Protein AF-A0A7V5BFH8-F1 (afdb_monomer_lite)

Sequence (131 aa):
MAHLSYEESKKVVFKGLIFLGVITIVEVAIALLAKGQIIEGFHLNKTFYSILMAVFSLIKALYILGEFMHLKYESKALRVGMAIPLILLVWAAIAFSQDGYTFEQRRERSGDEHFPEKPPVAEHSLHDVAH

Secondary structure (DSSP, 8-state):
-----HHHHHHHHHHHHHHHHHHHHHHHHHHHHHTTSSSTT----HHHHHHHHHHHHHHHHHHHHHHTS-TTTS-HHHHHHHHHHHHHHHHHHHHHHHHHHHHHHHHHHHHS---PPPPPP-----STT--

Radius of gyration: 29.83 Å; chains: 1; bounding box: 102×39×58 Å

Foldseek 3Di:
DDPPPPVNLVVQLVVLVVVLVVLVVVLVVVVCVQVCVPPPPNPDPPVVNVVVSVVSVVVSVVSCLPRNPPPVPDDPVVSVVVVVVVVVVVVVVVVVVVVVVVVVVVVVVVVPCPPPDDPPDPPPDPDPPDD

pLDDT: mean 73.33, std 12.57, range [42.44, 93.0]

Structure (mmCIF, N/CA/C/O backbone):
data_AF-A0A7V5BFH8-F1
#
_entry.id   AF-A0A7V5BFH8-F1
#
loop_
_atom_site.group_PDB
_atom_site.id
_atom_site.type_symbol
_atom_site.label_atom_id
_atom_site.label_alt_id
_atom_site.label_comp_id
_atom_site.label_asym_id
_atom_site.label_entity_id
_atom_site.label_seq_id
_atom_site.pdbx_PDB_ins_code
_atom_site.Cartn_x
_atom_site.Cartn_y
_atom_site.Cartn_z
_atom_site.occupancy
_atom_site.B_iso_or_equiv
_atom_site.auth_seq_id
_atom_site.auth_comp_id
_atom_site.auth_asym_id
_atom_site.auth_atom_id
_atom_site.pdbx_PDB_model_num
ATOM 1 N N . MET A 1 1 ? -25.841 0.255 24.744 1.00 42.44 1 MET A N 1
ATOM 2 C CA . MET A 1 1 ? -24.687 0.207 23.823 1.00 42.44 1 MET A CA 1
ATOM 3 C C . MET A 1 1 ? -24.424 -1.262 23.558 1.00 42.44 1 MET A C 1
ATOM 5 O O . MET A 1 1 ? -24.157 -1.982 24.511 1.00 42.44 1 MET A O 1
ATOM 9 N N . ALA A 1 2 ? -24.684 -1.735 22.338 1.00 47.19 2 ALA A N 1
ATOM 10 C CA . ALA A 1 2 ? -24.537 -3.148 22.002 1.00 47.19 2 ALA A CA 1
ATOM 11 C C . ALA A 1 2 ? -23.055 -3.521 22.113 1.00 47.19 2 ALA A C 1
ATOM 13 O O . ALA A 1 2 ? -22.231 -2.978 21.383 1.00 47.19 2 ALA A O 1
ATOM 14 N N . HIS A 1 3 ? -22.715 -4.383 23.072 1.00 50.12 3 HIS A N 1
ATOM 15 C CA . HIS A 1 3 ? -21.391 -4.984 23.116 1.00 50.12 3 HIS A CA 1
ATOM 16 C C . HIS A 1 3 ? -21.261 -5.850 21.855 1.00 50.12 3 HIS A C 1
ATOM 18 O O . HIS A 1 3 ? -22.019 -6.802 21.681 1.00 50.12 3 HIS A O 1
ATOM 24 N N . LEU A 1 4 ? -20.380 -5.486 20.927 1.00 59.88 4 LEU A N 1
ATOM 25 C CA . LEU A 1 4 ? -19.928 -6.456 19.938 1.00 59.88 4 LEU A CA 1
ATOM 26 C C . LEU A 1 4 ? -19.163 -7.503 20.735 1.00 59.88 4 LEU A C 1
ATOM 28 O O . LEU A 1 4 ? -18.196 -7.181 21.433 1.00 59.88 4 LEU A O 1
ATOM 32 N N . SER A 1 5 ? -19.667 -8.732 20.725 1.00 69.69 5 SER A N 1
ATOM 33 C CA . SER A 1 5 ? -19.032 -9.813 21.463 1.00 69.69 5 SER A CA 1
ATOM 34 C C . SER A 1 5 ? -17.630 -10.009 20.889 1.00 69.69 5 SER A C 1
ATOM 36 O O . SER A 1 5 ? -17.437 -9.960 19.674 1.00 69.69 5 SER A O 1
ATOM 38 N N . TYR A 1 6 ? -16.631 -10.222 21.747 1.00 71.12 6 TYR A N 1
ATOM 39 C CA . TYR A 1 6 ? -15.230 -10.447 21.355 1.00 71.12 6 TYR A CA 1
ATOM 40 C C . TYR A 1 6 ? -15.084 -11.479 20.216 1.00 71.12 6 TYR A C 1
ATOM 42 O O . TYR A 1 6 ? -14.221 -11.363 19.343 1.00 71.12 6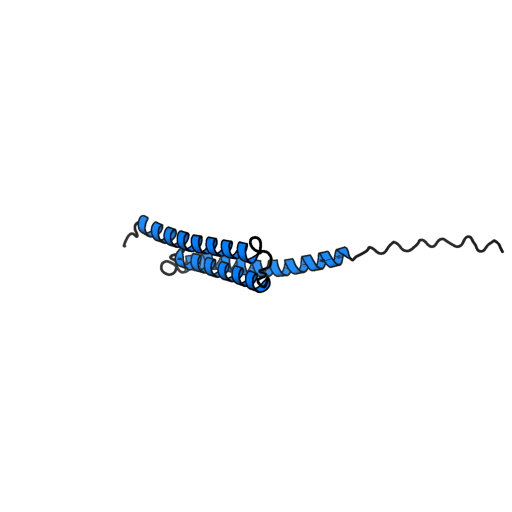 TYR A O 1
ATOM 50 N N . GLU A 1 7 ? -15.991 -12.453 20.185 1.00 74.69 7 GLU A N 1
ATOM 51 C CA . GLU A 1 7 ? -16.077 -13.497 19.169 1.00 74.69 7 GLU A CA 1
ATOM 52 C C . GLU A 1 7 ? -16.500 -12.988 17.778 1.00 74.69 7 GLU A C 1
ATOM 54 O O . GLU A 1 7 ? -16.069 -13.540 16.765 1.00 74.69 7 GLU A O 1
ATOM 59 N N . GLU A 1 8 ? -17.297 -11.924 17.690 1.00 76.19 8 GLU A N 1
ATOM 60 C CA . GLU A 1 8 ? -17.724 -11.318 16.423 1.00 76.19 8 GLU A CA 1
ATOM 61 C C . GLU A 1 8 ? -16.581 -10.527 15.781 1.00 76.19 8 GLU A C 1
ATOM 63 O O . GLU A 1 8 ? -16.269 -10.733 14.605 1.00 76.19 8 GLU A O 1
ATOM 68 N N . SER A 1 9 ? -15.877 -9.712 16.571 1.00 73.19 9 SER A N 1
ATOM 69 C CA . SER A 1 9 ? -14.699 -8.959 16.118 1.00 73.19 9 SER A CA 1
ATOM 70 C C . SER A 1 9 ? -13.588 -9.889 15.628 1.00 73.19 9 SER A C 1
ATOM 72 O O . SER A 1 9 ? -12.980 -9.650 14.583 1.00 73.19 9 SER A O 1
ATOM 74 N N . LYS A 1 10 ? -13.364 -11.008 16.330 1.00 79.44 10 LYS A N 1
ATOM 75 C CA . LYS A 1 10 ? -12.402 -12.034 15.904 1.00 79.44 10 LYS A CA 1
ATOM 76 C C . LYS A 1 10 ? -12.766 -12.657 14.564 1.00 79.44 10 LYS A C 1
ATOM 78 O O . LYS A 1 10 ? -11.887 -12.815 13.722 1.00 79.44 10 LYS A O 1
ATOM 83 N N . LYS A 1 11 ? -14.038 -12.995 14.337 1.00 81.75 11 LYS A N 1
ATOM 84 C CA . LYS A 1 11 ? -14.485 -13.631 13.086 1.00 81.75 11 LYS A CA 1
ATOM 85 C C . LYS A 1 11 ? -14.295 -12.732 11.868 1.00 81.75 11 LYS A C 1
ATOM 87 O O . LYS A 1 11 ? -13.905 -13.233 10.816 1.00 81.75 11 LYS A O 1
ATOM 92 N N . VAL A 1 12 ? -14.525 -11.426 12.007 1.00 79.56 12 VAL A N 1
ATOM 93 C CA . VAL A 1 12 ? -14.313 -10.456 10.918 1.00 79.56 12 VAL A CA 1
ATOM 94 C C . VAL A 1 12 ? -12.837 -10.400 10.526 1.00 79.56 12 VAL A C 1
ATOM 96 O O . VAL A 1 12 ? -12.506 -10.578 9.354 1.00 79.56 12 VAL A O 1
ATOM 99 N N . VAL A 1 13 ? -11.946 -10.266 11.513 1.00 81.88 13 VAL A N 1
ATOM 100 C CA . VAL A 1 13 ? -10.492 -10.263 11.291 1.00 81.88 13 VAL A CA 1
ATOM 101 C C . VAL A 1 13 ? -10.035 -11.573 10.651 1.00 81.88 13 VAL A C 1
ATOM 103 O O . VAL A 1 13 ? -9.305 -11.559 9.664 1.00 81.88 13 VAL A O 1
ATOM 106 N N . PHE A 1 14 ? -10.494 -12.716 11.161 1.00 84.56 14 PHE A N 1
ATOM 107 C CA . PHE A 1 14 ? -10.085 -14.022 10.644 1.00 84.56 14 PHE A CA 1
ATOM 108 C C . PHE A 1 14 ? -10.565 -14.262 9.208 1.00 84.56 14 PHE A C 1
ATOM 110 O O . PHE A 1 14 ? -9.830 -14.811 8.390 1.00 84.56 14 PHE A O 1
ATOM 117 N N . LYS A 1 15 ? -11.777 -13.808 8.873 1.00 84.75 15 LYS A N 1
ATOM 118 C CA . LYS A 1 15 ? -12.316 -13.870 7.512 1.00 84.75 15 LYS A CA 1
ATOM 119 C C . LYS A 1 15 ? -11.501 -13.001 6.549 1.00 84.75 15 LYS A C 1
ATOM 121 O O . LYS A 1 15 ? -11.160 -13.475 5.467 1.00 84.75 15 LYS A O 1
ATOM 126 N N . GLY A 1 16 ? -11.152 -11.777 6.952 1.00 85.56 16 GLY A N 1
ATOM 127 C CA . GLY A 1 16 ? -10.276 -10.896 6.174 1.00 85.56 16 GLY A CA 1
ATOM 128 C C . GLY A 1 16 ? -8.881 -11.493 5.979 1.00 85.56 16 GLY A C 1
ATOM 129 O O . GLY A 1 16 ? -8.345 -11.460 4.875 1.00 85.56 16 GLY A O 1
ATOM 130 N N . LEU A 1 17 ? -8.321 -12.111 7.025 1.00 87.12 17 LEU A N 1
ATOM 131 C CA . LEU A 1 17 ? -7.006 -12.760 6.993 1.00 87.12 17 LEU A CA 1
ATOM 132 C C . LEU A 1 17 ? -6.983 -13.943 6.033 1.00 87.12 17 LEU A C 1
ATOM 134 O O . LEU A 1 17 ? -6.071 -14.045 5.220 1.00 87.12 17 LEU A O 1
ATOM 138 N N . ILE A 1 18 ? -7.991 -14.813 6.098 1.00 89.88 18 ILE A N 1
ATOM 139 C CA . ILE A 1 18 ? -8.100 -15.960 5.195 1.00 89.88 18 ILE A CA 1
ATOM 140 C C . ILE A 1 18 ? -8.266 -15.481 3.751 1.00 89.88 18 ILE A C 1
ATOM 142 O O . ILE A 1 18 ? -7.551 -15.955 2.874 1.00 89.88 18 ILE A O 1
ATOM 146 N N . PHE A 1 19 ? -9.161 -14.521 3.497 1.00 88.00 19 PHE A N 1
ATOM 147 C CA . PHE A 1 19 ? -9.381 -13.986 2.152 1.00 88.00 19 PHE A CA 1
ATOM 148 C C . PHE A 1 19 ? -8.099 -13.388 1.562 1.00 88.00 19 PHE A C 1
ATOM 150 O O . PHE A 1 19 ? -7.702 -13.716 0.442 1.00 88.00 19 PHE A O 1
ATOM 157 N N . LEU A 1 20 ? -7.418 -12.557 2.348 1.00 88.31 20 LEU A N 1
ATOM 158 C CA . LEU A 1 20 ? -6.168 -11.936 1.947 1.00 88.31 20 LEU A CA 1
ATOM 159 C C . LEU A 1 20 ? -5.052 -12.971 1.758 1.00 88.31 20 LEU A C 1
ATOM 161 O O . LEU A 1 20 ? -4.313 -12.886 0.786 1.00 88.31 20 LEU A O 1
ATOM 165 N N . GLY A 1 21 ? -4.957 -13.963 2.646 1.00 89.56 21 GLY A N 1
ATOM 166 C CA . GLY A 1 21 ? -3.988 -15.054 2.565 1.00 89.56 21 GLY A CA 1
ATOM 167 C C . GLY A 1 21 ? -4.153 -15.903 1.303 1.00 89.56 21 GLY A C 1
ATOM 168 O O . GLY A 1 21 ? -3.172 -16.261 0.655 1.00 89.56 21 GLY A O 1
ATOM 169 N N . VAL A 1 22 ? -5.395 -16.186 0.908 1.00 92.06 22 VAL A N 1
ATOM 170 C CA . VAL A 1 22 ? -5.685 -16.900 -0.342 1.00 92.06 22 VAL A CA 1
ATOM 171 C C . VAL A 1 22 ? -5.241 -16.072 -1.548 1.00 92.06 22 VAL A C 1
ATOM 173 O O . VAL A 1 22 ? -4.579 -16.606 -2.437 1.00 92.06 22 VAL A O 1
ATOM 176 N N . ILE A 1 23 ? -5.539 -14.767 -1.567 1.00 89.31 23 ILE A N 1
ATOM 177 C CA . ILE A 1 23 ? -5.149 -13.894 -2.681 1.00 89.31 23 ILE A CA 1
ATOM 178 C C . ILE A 1 23 ? -3.620 -13.807 -2.821 1.00 89.31 23 ILE A C 1
ATOM 180 O O . ILE A 1 23 ? -3.108 -13.874 -3.936 1.00 89.31 23 ILE A O 1
ATOM 184 N N . THR A 1 24 ? -2.871 -13.740 -1.712 1.00 91.19 24 THR A N 1
ATOM 185 C CA . THR A 1 24 ? -1.399 -13.748 -1.741 1.00 91.19 24 THR A CA 1
ATOM 186 C C . THR A 1 24 ? -0.830 -15.078 -2.214 1.00 91.19 24 THR A C 1
ATOM 188 O O . THR A 1 24 ? 0.129 -15.063 -2.979 1.00 91.19 24 THR A O 1
ATOM 191 N N . ILE A 1 25 ? -1.396 -16.216 -1.799 1.00 93.00 25 ILE A N 1
ATOM 192 C CA . ILE A 1 25 ? -0.940 -17.536 -2.266 1.00 93.00 25 ILE A CA 1
ATOM 193 C C . ILE A 1 25 ? -1.128 -17.663 -3.780 1.00 93.00 25 ILE A C 1
ATOM 195 O O . ILE A 1 25 ? -0.198 -18.064 -4.480 1.00 93.00 25 ILE A O 1
ATOM 199 N N . VAL A 1 26 ? -2.303 -17.288 -4.292 1.00 90.38 26 VAL A N 1
ATOM 200 C CA . VAL A 1 26 ? -2.603 -17.326 -5.733 1.00 90.38 26 VAL A CA 1
ATOM 201 C C . VAL A 1 26 ? -1.633 -16.445 -6.515 1.00 90.38 26 VAL A C 1
ATOM 203 O O . VAL A 1 26 ? -1.105 -16.852 -7.544 1.00 90.38 26 VAL A O 1
ATOM 206 N N . GLU A 1 27 ? -1.349 -15.253 -6.014 1.00 88.06 27 GLU A N 1
ATOM 207 C CA . GLU A 1 27 ? -0.444 -14.323 -6.676 1.00 88.06 27 GLU A CA 1
ATOM 208 C C . GLU A 1 27 ? 1.009 -14.798 -6.682 1.00 88.06 27 GLU A C 1
ATOM 210 O O . GLU A 1 27 ? 1.678 -14.691 -7.706 1.00 88.06 27 GLU A O 1
ATOM 215 N N . VAL A 1 28 ? 1.494 -15.3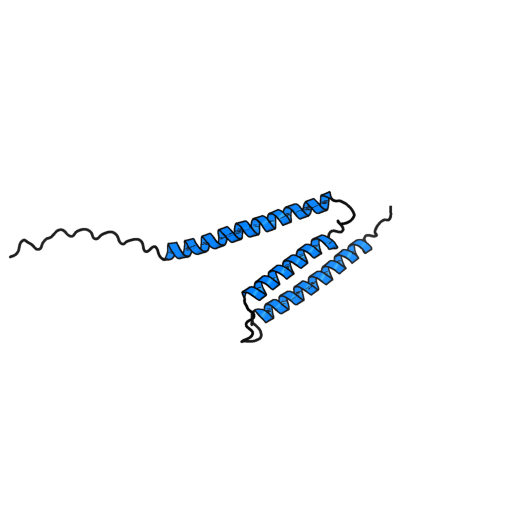84 -5.583 1.00 88.19 28 VAL A N 1
ATOM 216 C CA . VAL A 1 28 ? 2.826 -16.006 -5.546 1.00 88.19 28 VAL A CA 1
ATOM 217 C C . VAL A 1 28 ? 2.888 -17.210 -6.488 1.00 88.19 28 VAL A C 1
ATOM 219 O O . VAL A 1 28 ? 3.893 -17.404 -7.166 1.00 88.19 28 VAL A O 1
ATOM 222 N N . ALA A 1 29 ? 1.817 -17.996 -6.603 1.00 87.69 29 ALA A N 1
ATOM 223 C CA . ALA A 1 29 ? 1.761 -19.077 -7.582 1.00 87.69 29 ALA A CA 1
ATOM 224 C C . ALA A 1 29 ? 1.872 -18.538 -9.021 1.00 87.69 29 ALA A C 1
ATOM 226 O O . ALA A 1 29 ? 2.686 -19.034 -9.801 1.00 87.69 29 ALA A O 1
ATOM 227 N N . ILE A 1 30 ? 1.137 -17.470 -9.357 1.00 84.00 30 ILE A N 1
ATOM 228 C CA . ILE A 1 30 ? 1.245 -16.784 -10.656 1.00 84.00 30 ILE A CA 1
ATOM 229 C C . ILE A 1 30 ? 2.658 -16.223 -10.859 1.00 84.00 30 ILE A C 1
ATOM 231 O O . ILE A 1 30 ? 3.206 -16.343 -11.951 1.00 84.00 30 ILE A O 1
ATOM 235 N N . ALA A 1 31 ? 3.274 -15.664 -9.818 1.00 83.06 31 ALA A N 1
ATOM 236 C CA . ALA A 1 31 ? 4.635 -15.143 -9.851 1.00 83.06 31 ALA A CA 1
ATOM 237 C C . ALA A 1 31 ? 5.678 -16.200 -10.218 1.00 83.06 31 ALA A C 1
ATOM 239 O O . ALA A 1 31 ? 6.551 -15.962 -11.055 1.00 83.06 31 ALA A O 1
ATOM 240 N N . LEU A 1 32 ? 5.574 -17.378 -9.606 1.00 82.44 32 LEU A N 1
ATOM 241 C CA . LEU A 1 32 ? 6.470 -18.502 -9.863 1.00 82.44 32 LEU A CA 1
ATOM 242 C C . LEU A 1 32 ? 6.288 -19.056 -11.282 1.00 82.44 32 LEU A C 1
ATOM 244 O O . LEU A 1 32 ? 7.276 -19.369 -11.949 1.00 82.44 32 LEU A O 1
ATOM 248 N N . LEU A 1 33 ? 5.044 -19.112 -11.768 1.00 80.25 33 LEU A N 1
ATOM 249 C CA . LEU A 1 33 ? 4.732 -19.522 -13.139 1.00 80.25 33 LEU A CA 1
ATOM 250 C C . LEU A 1 33 ? 5.234 -18.498 -14.171 1.00 80.25 33 LEU A C 1
ATOM 252 O O . LEU A 1 33 ? 5.889 -18.873 -15.139 1.00 80.25 33 LEU A O 1
ATOM 256 N N . ALA A 1 34 ? 4.991 -17.204 -13.944 1.00 70.81 34 ALA A N 1
ATOM 257 C CA . ALA A 1 34 ? 5.372 -16.114 -14.846 1.00 70.81 34 ALA A CA 1
ATOM 258 C C . ALA A 1 34 ? 6.891 -15.914 -14.954 1.00 70.81 34 ALA A C 1
ATOM 260 O O . ALA A 1 34 ? 7.384 -15.472 -15.990 1.00 70.81 34 ALA A O 1
ATOM 261 N N . LYS A 1 35 ? 7.646 -16.249 -13.900 1.00 66.69 35 LYS A N 1
ATOM 262 C CA . LYS A 1 35 ? 9.116 -16.218 -13.915 1.00 66.69 35 LYS A CA 1
ATOM 263 C C . LYS A 1 35 ? 9.725 -17.383 -14.715 1.00 66.69 35 LYS A C 1
ATOM 265 O O . LYS A 1 35 ? 10.938 -17.414 -14.896 1.00 66.69 35 LYS A O 1
ATOM 270 N N . GLY A 1 36 ? 8.909 -18.326 -15.197 1.00 62.50 36 GLY A N 1
ATOM 271 C CA . GLY A 1 36 ? 9.356 -19.416 -16.065 1.00 62.50 36 GLY A CA 1
ATOM 272 C C . GLY A 1 36 ? 10.156 -20.506 -15.349 1.00 62.50 36 GLY A C 1
ATOM 273 O O . GLY A 1 36 ? 10.803 -21.305 -16.011 1.00 62.50 36 GLY A O 1
ATOM 274 N N . GLN A 1 37 ? 10.113 -20.587 -14.010 1.00 57.38 37 GLN A N 1
ATOM 275 C CA . GLN A 1 37 ? 10.833 -21.635 -13.262 1.00 57.38 37 GLN A CA 1
ATOM 276 C C . GLN A 1 37 ? 10.230 -23.043 -13.441 1.00 57.38 37 GLN A C 1
ATOM 278 O O . GLN A 1 37 ? 10.846 -24.016 -13.021 1.00 57.38 37 GLN A O 1
ATOM 283 N N . ILE A 1 38 ? 9.033 -23.151 -14.034 1.00 55.19 38 ILE A N 1
ATOM 284 C CA . ILE A 1 38 ? 8.293 -24.412 -14.219 1.00 55.19 38 ILE A CA 1
ATOM 285 C C . ILE A 1 38 ? 8.137 -24.788 -15.711 1.00 55.19 38 ILE A C 1
ATOM 287 O O . ILE A 1 38 ? 7.997 -25.967 -16.018 1.00 55.19 38 ILE A O 1
ATOM 291 N N . ILE A 1 39 ? 8.161 -23.823 -16.645 1.00 56.41 39 ILE A N 1
ATOM 292 C CA . ILE A 1 39 ? 7.986 -24.060 -18.093 1.00 56.41 39 ILE A CA 1
ATOM 293 C C . ILE A 1 39 ? 8.960 -23.159 -18.864 1.00 56.41 39 ILE A C 1
ATOM 295 O O . ILE A 1 39 ? 8.783 -21.939 -18.910 1.00 56.41 39 ILE A O 1
ATOM 299 N N . GLU A 1 40 ? 9.980 -23.761 -19.475 1.00 52.22 40 GLU A N 1
ATOM 300 C CA . GLU A 1 40 ? 10.912 -23.068 -20.369 1.00 52.22 40 GLU A CA 1
ATOM 301 C C . GLU A 1 40 ? 10.150 -22.542 -21.602 1.00 52.22 40 GLU A C 1
ATOM 303 O O . GLU A 1 40 ? 9.531 -23.310 -22.336 1.00 52.22 40 GLU A O 1
ATOM 308 N N . GLY A 1 41 ? 10.153 -21.220 -21.815 1.00 57.38 41 GLY A N 1
ATOM 309 C CA . GLY A 1 41 ? 9.610 -20.583 -23.026 1.00 57.38 41 GLY A CA 1
ATOM 310 C C . GLY A 1 41 ? 8.368 -19.700 -22.848 1.00 57.38 41 GLY A C 1
ATOM 311 O O . GLY A 1 41 ? 8.027 -18.961 -23.772 1.00 57.38 41 GLY A O 1
ATOM 312 N N . PHE A 1 42 ? 7.713 -19.685 -21.680 1.00 59.34 42 PHE A N 1
ATOM 313 C CA . PHE A 1 42 ? 6.599 -18.758 -21.425 1.00 59.34 42 PHE A CA 1
ATOM 314 C C . PHE A 1 42 ? 7.107 -17.419 -20.868 1.00 59.34 42 PHE A C 1
ATOM 316 O O . PHE A 1 42 ? 7.081 -17.161 -19.666 1.00 59.34 42 PHE A O 1
ATOM 323 N N . HIS A 1 43 ? 7.600 -16.551 -21.753 1.00 58.34 43 HIS A N 1
ATOM 324 C CA . HIS A 1 43 ? 8.031 -15.203 -21.385 1.00 58.34 43 HIS A CA 1
ATOM 325 C C . HIS A 1 43 ? 6.853 -14.230 -21.432 1.00 58.34 43 HIS A C 1
ATOM 327 O O . HIS A 1 43 ? 6.552 -13.634 -22.466 1.00 58.34 43 HIS A O 1
ATOM 333 N N . LEU A 1 44 ? 6.195 -14.025 -20.291 1.00 65.06 44 LEU A N 1
ATOM 334 C CA . LEU A 1 44 ? 5.364 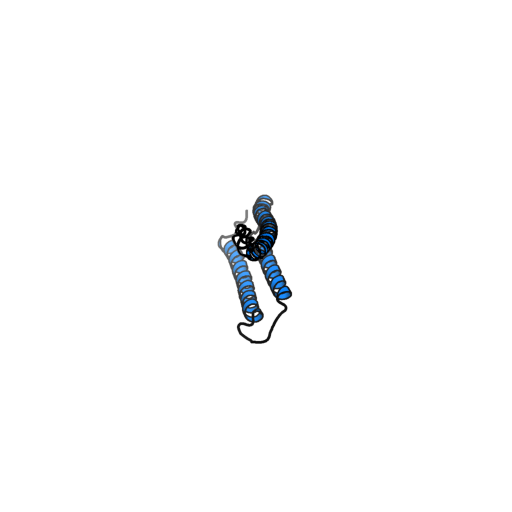-12.836 -20.126 1.00 65.06 44 LEU A CA 1
ATOM 335 C C . LEU A 1 44 ? 6.262 -11.598 -20.144 1.00 65.06 44 LEU A C 1
ATOM 337 O O . LEU A 1 44 ? 7.356 -11.598 -19.575 1.00 65.06 44 LEU A O 1
ATOM 341 N N . ASN A 1 45 ? 5.797 -10.532 -20.800 1.00 75.31 45 ASN A N 1
ATOM 342 C CA . ASN A 1 45 ? 6.514 -9.263 -20.835 1.00 75.31 45 ASN A CA 1
ATOM 343 C C . ASN A 1 45 ? 6.840 -8.831 -19.393 1.00 75.31 45 ASN A C 1
ATOM 345 O O . ASN A 1 45 ? 5.934 -8.612 -18.585 1.00 75.31 45 ASN A O 1
ATOM 349 N N . LYS A 1 46 ? 8.139 -8.726 -19.082 1.00 75.12 46 LYS A N 1
ATOM 350 C CA . LYS A 1 46 ? 8.660 -8.425 -17.741 1.00 75.12 46 LYS A CA 1
ATOM 351 C C . LYS A 1 46 ? 7.997 -7.179 -17.150 1.00 75.12 46 LYS A C 1
ATOM 353 O O . LYS A 1 46 ? 7.620 -7.181 -15.983 1.00 75.12 46 LYS A O 1
ATOM 358 N N . THR A 1 47 ? 7.770 -6.161 -17.977 1.00 78.44 47 THR A N 1
ATOM 359 C CA . THR A 1 47 ? 7.094 -4.920 -17.585 1.00 78.44 47 THR A CA 1
ATOM 360 C C . THR A 1 47 ? 5.637 -5.161 -17.198 1.00 78.44 47 THR A C 1
ATOM 362 O O . THR A 1 47 ? 5.181 -4.658 -16.176 1.00 78.44 47 THR A O 1
ATOM 365 N N . PHE A 1 48 ? 4.908 -5.967 -17.974 1.00 82.62 48 PHE A N 1
ATOM 366 C CA . PHE A 1 48 ? 3.499 -6.259 -17.711 1.00 82.62 48 PHE A CA 1
ATOM 367 C C . PHE A 1 48 ? 3.315 -7.012 -16.391 1.00 82.62 48 PHE A C 1
ATOM 369 O O . PHE A 1 48 ? 2.510 -6.609 -15.554 1.00 82.62 48 PHE A O 1
ATOM 376 N N . TYR A 1 49 ? 4.104 -8.065 -16.174 1.00 81.94 49 TYR A N 1
ATOM 377 C CA . TYR A 1 49 ? 4.052 -8.836 -14.936 1.00 81.94 49 TYR A CA 1
ATOM 378 C C . TYR A 1 49 ? 4.476 -7.998 -13.715 1.00 81.94 49 TYR A C 1
ATOM 380 O O . TYR A 1 49 ? 3.801 -8.034 -12.689 1.00 81.94 49 TYR A O 1
ATOM 388 N N . SER A 1 50 ? 5.532 -7.181 -13.822 1.00 80.56 50 SER A N 1
ATOM 389 C CA . SER A 1 50 ? 5.945 -6.285 -12.732 1.00 80.56 50 SER A CA 1
ATOM 390 C C . SER A 1 50 ? 4.859 -5.274 -12.352 1.00 80.56 50 SER A C 1
ATOM 392 O O . SER A 1 50 ? 4.625 -5.055 -11.164 1.00 80.56 50 SER A O 1
ATOM 394 N N . ILE A 1 51 ? 4.158 -4.696 -13.333 1.00 87.00 51 ILE A N 1
ATOM 395 C CA . ILE A 1 51 ? 3.035 -3.784 -13.074 1.00 87.00 51 ILE A CA 1
ATOM 396 C C . ILE A 1 51 ? 1.867 -4.541 -12.433 1.00 87.00 51 ILE A C 1
ATOM 398 O O . ILE A 1 51 ? 1.296 -4.063 -11.455 1.00 87.00 51 ILE A O 1
ATOM 402 N N . LEU A 1 52 ? 1.537 -5.734 -12.934 1.00 87.50 52 LEU A N 1
ATOM 403 C CA . LEU A 1 52 ? 0.459 -6.561 -12.391 1.00 87.50 52 LEU A CA 1
ATOM 404 C C . LEU A 1 52 ? 0.687 -6.884 -10.907 1.00 87.50 52 LEU A C 1
ATOM 406 O O . LEU A 1 52 ? -0.216 -6.692 -10.094 1.00 87.50 52 LEU A O 1
ATOM 410 N N . MET A 1 53 ? 1.903 -7.298 -10.546 1.00 86.81 53 MET A N 1
ATOM 411 C CA . MET A 1 53 ? 2.278 -7.586 -9.157 1.00 86.81 53 MET A CA 1
ATOM 412 C C . MET A 1 53 ? 2.229 -6.335 -8.271 1.00 86.81 53 MET A C 1
ATOM 414 O O . MET A 1 53 ? 1.762 -6.396 -7.133 1.00 86.81 53 MET A O 1
ATOM 418 N N . ALA A 1 54 ? 2.658 -5.179 -8.787 1.00 87.19 54 ALA A N 1
ATOM 419 C CA . ALA A 1 54 ? 2.572 -3.915 -8.058 1.00 87.19 54 ALA A CA 1
ATOM 420 C C . ALA A 1 54 ? 1.112 -3.511 -7.777 1.00 87.19 54 ALA A C 1
ATOM 422 O O . ALA A 1 54 ? 0.781 -3.121 -6.657 1.00 87.19 54 ALA A O 1
ATOM 423 N N . VAL A 1 55 ? 0.221 -3.658 -8.764 1.00 88.94 55 VAL A N 1
ATOM 424 C CA . VAL A 1 55 ? -1.212 -3.351 -8.622 1.00 88.94 55 VAL A CA 1
ATOM 425 C C . VAL A 1 55 ? -1.885 -4.292 -7.628 1.00 88.94 55 VAL A C 1
ATOM 427 O O . VAL A 1 55 ? -2.606 -3.834 -6.743 1.00 88.94 55 VAL A O 1
ATOM 430 N N . PHE A 1 56 ? -1.632 -5.596 -7.727 1.00 89.12 56 PHE A N 1
ATOM 431 C CA . PHE A 1 56 ? -2.184 -6.578 -6.797 1.00 89.12 56 PHE A CA 1
ATOM 432 C C . PHE A 1 56 ? -1.750 -6.309 -5.346 1.00 89.12 56 PHE A C 1
ATOM 434 O O . PHE A 1 56 ? -2.571 -6.362 -4.426 1.00 89.12 56 PHE A O 1
ATOM 441 N N . SER A 1 57 ? -0.481 -5.947 -5.136 1.00 85.88 57 SER A N 1
ATOM 442 C CA . SER A 1 57 ? 0.031 -5.507 -3.833 1.00 85.88 57 SER A CA 1
ATOM 443 C C . SER A 1 57 ? -0.716 -4.274 -3.304 1.00 85.88 57 SER A C 1
ATOM 445 O O . SER A 1 57 ? -1.124 -4.238 -2.140 1.00 85.88 57 SER A O 1
ATOM 447 N N . LEU A 1 58 ? -0.990 -3.295 -4.171 1.00 85.38 58 LEU A N 1
ATOM 448 C CA . LEU A 1 58 ? -1.717 -2.082 -3.802 1.00 85.38 58 LEU A CA 1
ATOM 449 C C . LEU A 1 58 ? -3.180 -2.369 -3.427 1.00 85.38 58 LEU A C 1
ATOM 451 O O . LEU A 1 58 ? -3.661 -1.874 -2.409 1.00 85.38 58 LEU A O 1
ATOM 455 N N . ILE A 1 59 ? -3.877 -3.210 -4.201 1.00 85.50 59 ILE A N 1
ATOM 456 C CA . ILE A 1 59 ? -5.260 -3.632 -3.913 1.00 85.50 59 ILE A CA 1
ATOM 457 C C . ILE A 1 59 ? -5.340 -4.286 -2.533 1.00 85.50 59 ILE A C 1
ATOM 459 O O . ILE A 1 59 ? -6.228 -3.966 -1.744 1.00 85.50 59 ILE A O 1
ATOM 463 N N . LYS A 1 60 ? -4.385 -5.161 -2.209 1.00 85.56 60 LYS A N 1
ATOM 464 C CA . LYS A 1 60 ? -4.299 -5.806 -0.895 1.00 85.56 60 LYS A CA 1
ATOM 465 C C . LYS A 1 60 ? -4.101 -4.809 0.239 1.00 85.56 60 LYS A C 1
ATOM 467 O O . LYS A 1 60 ? -4.783 -4.907 1.255 1.00 85.56 60 LYS A O 1
ATOM 472 N N . ALA A 1 61 ? -3.207 -3.838 0.066 1.00 80.12 61 ALA A N 1
ATOM 473 C CA . ALA A 1 61 ? -2.980 -2.797 1.064 1.00 80.12 61 ALA A CA 1
ATOM 474 C C . ALA A 1 61 ? -4.252 -1.967 1.319 1.00 80.12 61 ALA A C 1
ATOM 476 O O . ALA A 1 61 ? -4.614 -1.718 2.470 1.00 80.12 61 ALA A O 1
ATOM 477 N N . LEU A 1 62 ? -4.979 -1.608 0.256 1.00 78.75 62 LEU A N 1
ATOM 478 C CA . LEU A 1 62 ? -6.257 -0.898 0.351 1.00 78.75 62 LEU A CA 1
ATOM 479 C C . LEU A 1 62 ? -7.355 -1.749 1.004 1.00 78.75 62 LEU A C 1
ATOM 481 O O . LEU A 1 62 ? -8.130 -1.234 1.810 1.00 78.75 62 LEU A O 1
ATOM 485 N N . TYR A 1 63 ? -7.396 -3.050 0.708 1.00 82.19 63 TYR A N 1
ATOM 486 C CA . TYR A 1 63 ? -8.304 -3.994 1.357 1.00 82.19 63 TYR A CA 1
ATOM 487 C C . TYR A 1 63 ? -8.025 -4.095 2.859 1.00 82.19 63 TYR A C 1
ATOM 489 O O . TYR A 1 63 ? -8.961 -4.052 3.657 1.00 82.19 63 TYR A O 1
ATOM 497 N N . ILE A 1 64 ? -6.746 -4.147 3.260 1.00 80.06 64 ILE A N 1
ATOM 498 C CA . ILE A 1 64 ? -6.390 -4.232 4.678 1.00 80.06 64 ILE A CA 1
ATOM 499 C C . ILE A 1 64 ? -6.918 -3.017 5.454 1.00 80.06 64 ILE A C 1
ATOM 501 O O . ILE A 1 64 ? -7.522 -3.165 6.517 1.00 80.06 64 ILE A O 1
ATOM 505 N N . LEU A 1 65 ? -6.731 -1.823 4.888 1.00 74.00 65 LEU A N 1
ATOM 506 C CA . LEU A 1 65 ? -7.171 -0.552 5.470 1.00 74.00 65 LEU A CA 1
ATOM 507 C C . LEU A 1 65 ? -8.688 -0.427 5.600 1.00 74.00 65 LEU A C 1
ATOM 509 O O . LEU A 1 65 ? -9.167 0.287 6.480 1.00 74.00 65 LEU A O 1
ATOM 513 N N . GLY A 1 66 ? -9.436 -1.052 4.693 1.00 71.12 66 GLY A N 1
ATOM 514 C CA . GLY A 1 66 ? -10.894 -1.013 4.701 1.00 71.12 66 GLY A CA 1
ATOM 515 C C . GLY A 1 66 ? -11.527 -2.052 5.626 1.00 71.12 66 GLY A C 1
ATOM 516 O O . GLY A 1 66 ? -12.509 -1.737 6.294 1.00 71.12 66 GLY A O 1
ATOM 517 N N . GLU A 1 67 ? -10.979 -3.271 5.648 1.00 71.44 67 GLU A N 1
ATOM 518 C CA . GLU A 1 67 ? -11.622 -4.437 6.267 1.00 71.44 67 GLU A CA 1
ATOM 519 C C . GLU A 1 67 ? -11.088 -4.748 7.675 1.00 71.44 67 GLU A C 1
ATOM 521 O O . GLU A 1 67 ? -11.876 -4.970 8.593 1.00 71.44 67 GLU A O 1
ATOM 526 N N . PHE A 1 68 ? -9.765 -4.733 7.894 1.00 63.06 68 PHE A N 1
ATOM 527 C CA . PHE A 1 68 ? -9.202 -4.966 9.240 1.00 63.06 68 PHE A CA 1
ATOM 528 C C . PHE A 1 68 ? -9.338 -3.749 10.131 1.00 63.06 68 PHE A C 1
ATOM 530 O O . PHE A 1 68 ? -9.484 -3.850 11.348 1.00 63.06 68 PHE A O 1
ATOM 537 N N . MET A 1 69 ? -9.321 -2.585 9.506 1.00 61.22 69 MET A N 1
ATOM 538 C CA . MET A 1 69 ? -9.668 -1.354 10.157 1.00 61.22 69 MET A CA 1
ATOM 539 C C . MET A 1 69 ? -11.142 -1.082 9.905 1.00 61.22 69 MET A C 1
ATOM 541 O O . MET A 1 69 ? -11.511 -0.436 8.931 1.00 61.22 69 MET A O 1
ATOM 545 N N . HIS A 1 70 ? -11.987 -1.535 10.832 1.00 63.44 70 HIS A N 1
ATOM 546 C CA . HIS A 1 70 ? -13.400 -1.167 10.981 1.00 63.44 70 HIS A CA 1
ATOM 547 C C . HIS A 1 70 ? -13.565 0.346 11.283 1.00 63.44 70 HIS A C 1
ATOM 549 O O . HIS A 1 70 ? -14.171 0.787 12.250 1.00 63.44 70 HIS A O 1
ATOM 555 N N . LEU A 1 71 ? -12.955 1.193 10.461 1.00 55.97 71 LEU A N 1
ATOM 556 C CA . LEU A 1 71 ? -12.701 2.614 10.681 1.00 55.97 71 LEU A CA 1
ATOM 557 C C . LEU A 1 71 ? -13.493 3.503 9.750 1.00 55.97 71 LEU A C 1
ATOM 559 O O . LEU A 1 71 ? -13.435 4.737 9.828 1.00 55.97 71 LEU A O 1
ATOM 563 N N . LYS A 1 72 ? -14.290 2.879 8.884 1.00 54.25 72 LYS A N 1
ATOM 564 C CA . LYS A 1 72 ? -15.327 3.585 8.157 1.00 54.25 72 LYS A CA 1
ATOM 565 C C . LYS A 1 72 ? -16.365 4.186 9.118 1.00 54.25 72 LYS A C 1
ATOM 567 O O . LYS A 1 72 ? -16.866 5.264 8.801 1.00 54.25 72 LYS A O 1
ATOM 572 N N . TYR A 1 73 ? -16.588 3.575 10.290 1.00 52.84 73 TYR A N 1
ATOM 573 C CA . TYR A 1 73 ? -17.719 3.915 11.160 1.00 52.84 73 TYR A CA 1
ATOM 574 C C . TYR A 1 73 ? -17.384 4.486 12.551 1.00 52.84 73 TYR A C 1
ATOM 576 O O . TYR A 1 73 ? -18.210 5.245 13.044 1.00 52.84 73 TYR A O 1
ATOM 584 N N . GLU A 1 74 ? -16.206 4.245 13.156 1.00 58.62 74 GLU A N 1
ATOM 585 C CA . GLU A 1 74 ? -16.006 4.636 14.574 1.00 58.62 74 GLU A CA 1
ATOM 586 C C . GLU A 1 74 ? -14.998 5.763 14.889 1.00 58.62 74 GLU A C 1
ATOM 588 O O . GLU A 1 74 ? -15.145 6.389 15.932 1.00 58.62 74 GLU A O 1
ATOM 593 N N . SER A 1 75 ? -14.046 6.160 14.026 1.00 57.56 75 SER A N 1
ATOM 594 C CA . SER A 1 75 ? -13.384 7.482 14.183 1.00 57.56 75 SER A CA 1
ATOM 595 C C . SER A 1 75 ? -12.552 7.927 12.973 1.00 57.56 75 SER A C 1
ATOM 597 O O . SER A 1 75 ? -11.674 7.225 12.472 1.00 57.56 75 SER A O 1
ATOM 599 N N . LYS A 1 76 ? -12.774 9.169 12.523 1.00 63.38 76 LYS A N 1
ATOM 600 C CA . LYS A 1 76 ? -11.968 9.805 11.462 1.00 63.38 76 LYS A CA 1
ATOM 601 C C . LYS A 1 76 ? -10.486 9.934 11.854 1.00 63.38 76 LYS A C 1
ATOM 603 O O . LYS A 1 76 ? -9.626 9.861 10.982 1.00 63.38 76 LYS A O 1
ATOM 608 N N . ALA A 1 77 ? -10.196 10.074 13.149 1.00 66.69 77 ALA A N 1
ATOM 609 C CA . ALA A 1 77 ? -8.845 10.251 13.680 1.00 66.69 77 ALA A CA 1
ATOM 610 C C . ALA A 1 77 ? -7.953 9.018 13.467 1.00 66.69 77 ALA A C 1
ATOM 612 O O . ALA A 1 77 ? -6.837 9.143 12.971 1.00 66.69 77 ALA A O 1
ATOM 613 N N . LEU A 1 78 ? -8.461 7.817 13.747 1.00 67.25 78 LEU A N 1
ATOM 614 C CA . LEU A 1 78 ? -7.712 6.576 13.537 1.00 67.25 78 LEU A CA 1
ATOM 615 C C . LEU A 1 78 ? -7.516 6.259 12.040 1.00 67.25 78 LEU A C 1
ATOM 617 O O . LEU A 1 78 ? -6.490 5.702 11.659 1.00 67.25 78 LEU A O 1
ATOM 621 N N . ARG A 1 79 ? -8.445 6.675 11.164 1.00 69.50 79 ARG A N 1
ATOM 622 C CA . ARG A 1 79 ? -8.286 6.535 9.704 1.00 69.50 79 ARG A CA 1
ATOM 623 C C . ARG A 1 79 ? -7.143 7.404 9.179 1.00 69.50 79 ARG A C 1
ATOM 625 O O . ARG A 1 79 ? -6.316 6.932 8.404 1.00 69.50 79 ARG A O 1
ATOM 632 N N . VAL A 1 80 ? -7.086 8.658 9.628 1.00 74.50 80 VAL A N 1
ATOM 633 C CA . VAL A 1 80 ? -5.987 9.582 9.306 1.00 74.50 80 VAL A CA 1
ATOM 634 C C . VAL A 1 80 ? -4.667 9.077 9.898 1.00 74.50 80 VAL A C 1
ATOM 636 O O . VAL A 1 80 ? -3.646 9.128 9.218 1.00 74.50 80 VAL A O 1
ATOM 639 N N . GLY A 1 81 ? -4.702 8.493 11.100 1.00 74.81 81 GLY A N 1
ATOM 640 C CA . GLY A 1 81 ? -3.536 7.905 11.763 1.00 74.81 81 GLY A CA 1
ATOM 641 C C . GLY A 1 81 ? -2.808 6.835 10.944 1.00 74.81 81 GLY A C 1
ATOM 642 O O . GLY A 1 81 ? -1.589 6.758 11.017 1.00 74.81 81 GLY A O 1
ATOM 643 N N . MET A 1 82 ? -3.512 6.060 10.114 1.00 74.56 82 MET A N 1
ATOM 644 C CA . MET A 1 82 ? -2.867 5.121 9.182 1.00 74.56 82 MET A CA 1
ATOM 645 C C . MET A 1 82 ? -2.606 5.684 7.791 1.00 74.56 82 MET A C 1
ATOM 647 O O . MET A 1 82 ? -1.695 5.228 7.106 1.00 74.56 82 MET A O 1
ATOM 651 N N . ALA A 1 83 ? -3.408 6.648 7.338 1.00 76.94 83 ALA A N 1
ATOM 652 C CA . ALA A 1 83 ? -3.188 7.269 6.039 1.00 76.94 83 ALA A CA 1
ATOM 653 C C . ALA A 1 83 ? -1.838 8.008 6.003 1.00 76.94 83 ALA A C 1
ATOM 655 O O . ALA A 1 83 ? -1.136 7.947 5.000 1.00 76.94 83 ALA A O 1
ATOM 656 N N . ILE A 1 84 ? -1.445 8.643 7.113 1.00 84.06 84 ILE A N 1
ATOM 657 C CA . ILE A 1 84 ? -0.169 9.361 7.251 1.00 84.06 84 ILE A CA 1
ATOM 658 C C . ILE A 1 84 ? 1.057 8.455 7.008 1.00 84.06 84 ILE A C 1
ATOM 660 O O . ILE A 1 84 ? 1.848 8.784 6.121 1.00 84.06 84 ILE A O 1
ATOM 664 N N . PRO A 1 85 ? 1.247 7.321 7.717 1.00 80.94 85 PRO A N 1
ATOM 665 C CA . PRO A 1 85 ? 2.393 6.446 7.478 1.00 80.94 85 PRO A CA 1
ATOM 666 C C . PRO A 1 85 ? 2.402 5.852 6.065 1.00 80.94 85 PRO A C 1
ATOM 668 O O . PRO A 1 85 ? 3.473 5.650 5.503 1.00 80.94 85 PRO A O 1
ATOM 671 N N . LEU A 1 86 ? 1.240 5.635 5.443 1.00 83.56 86 LEU A N 1
ATOM 672 C CA . LEU A 1 86 ? 1.167 5.162 4.057 1.00 83.56 86 LEU A CA 1
ATOM 673 C C . LEU A 1 86 ? 1.550 6.229 3.036 1.00 83.56 86 LEU A C 1
ATOM 675 O O . LEU A 1 86 ? 2.246 5.932 2.070 1.00 83.56 86 LEU A O 1
ATOM 679 N N . ILE A 1 87 ? 1.130 7.473 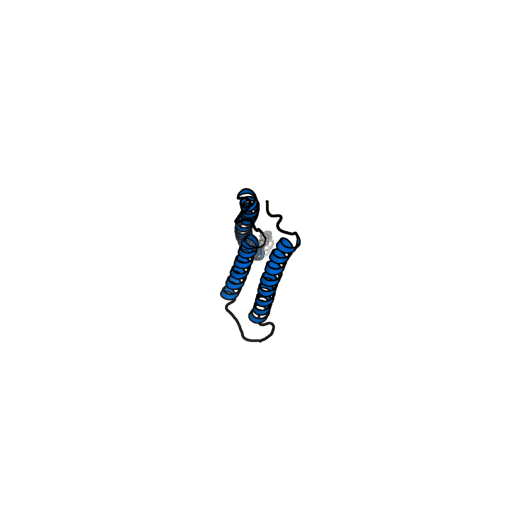3.253 1.00 88.00 87 ILE A N 1
ATOM 680 C CA . ILE A 1 87 ? 1.527 8.607 2.415 1.00 88.00 87 ILE A CA 1
ATOM 681 C C . ILE A 1 87 ? 3.039 8.819 2.501 1.00 88.00 87 ILE A C 1
ATOM 683 O O . ILE A 1 87 ? 3.685 8.993 1.469 1.00 88.00 87 ILE A O 1
ATOM 687 N N . LEU A 1 88 ? 3.617 8.728 3.704 1.00 90.50 88 LEU A N 1
ATOM 688 C CA . LEU A 1 88 ? 5.069 8.769 3.880 1.00 90.50 88 LEU A CA 1
ATOM 689 C C . LEU A 1 88 ? 5.768 7.597 3.186 1.00 90.50 88 LEU A C 1
ATOM 691 O O . LEU A 1 88 ? 6.822 7.800 2.594 1.00 90.50 88 LEU A O 1
ATOM 695 N N . LEU A 1 89 ? 5.179 6.398 3.198 1.00 87.44 89 LEU A N 1
ATOM 696 C CA . LEU A 1 89 ? 5.732 5.229 2.514 1.00 87.44 89 LEU A CA 1
ATOM 697 C C . LEU A 1 89 ? 5.720 5.386 0.987 1.00 87.44 89 LEU A C 1
ATOM 699 O O . LEU A 1 89 ? 6.717 5.072 0.344 1.00 87.44 89 LEU A O 1
ATOM 703 N N . VAL A 1 90 ? 4.639 5.909 0.399 1.00 87.12 90 VAL A N 1
ATOM 704 C CA . VAL A 1 90 ? 4.574 6.190 -1.048 1.00 87.12 90 VAL A CA 1
ATOM 705 C C . VAL A 1 90 ? 5.559 7.291 -1.432 1.00 87.12 90 VAL A C 1
ATOM 707 O O . VAL A 1 90 ? 6.292 7.147 -2.409 1.00 87.12 90 VAL A O 1
ATOM 710 N N . TRP A 1 91 ? 5.619 8.370 -0.647 1.00 92.75 91 TRP A N 1
ATOM 711 C CA . TRP A 1 91 ? 6.585 9.446 -0.860 1.00 92.75 91 TRP A CA 1
ATOM 712 C C . TRP A 1 91 ? 8.032 8.929 -0.786 1.00 92.75 91 TRP A C 1
ATOM 714 O O . TRP A 1 91 ? 8.823 9.189 -1.691 1.00 92.75 91 TRP A O 1
ATOM 724 N N . ALA A 1 92 ? 8.356 8.120 0.228 1.00 89.62 92 ALA A N 1
ATOM 725 C CA . ALA A 1 92 ? 9.672 7.507 0.390 1.00 89.62 92 ALA A CA 1
ATOM 726 C C . ALA A 1 92 ? 10.004 6.523 -0.742 1.00 89.62 92 ALA A C 1
ATOM 728 O O . ALA A 1 92 ? 11.126 6.524 -1.236 1.00 89.62 92 ALA A O 1
ATOM 729 N N . ALA A 1 93 ? 9.041 5.716 -1.200 1.00 87.62 93 ALA A N 1
ATOM 730 C CA . ALA A 1 93 ? 9.244 4.796 -2.318 1.00 87.62 93 ALA A CA 1
ATOM 731 C C . ALA 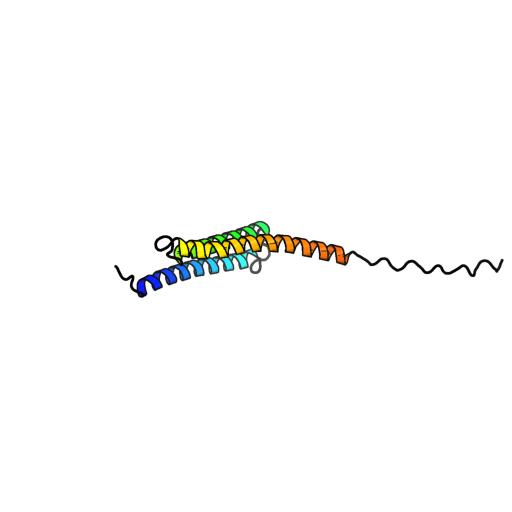A 1 93 ? 9.638 5.536 -3.607 1.00 87.62 93 ALA A C 1
ATOM 733 O O . ALA A 1 93 ? 10.533 5.088 -4.325 1.00 87.62 93 ALA A O 1
ATOM 734 N N . ILE A 1 94 ? 9.012 6.685 -3.883 1.00 89.25 94 ILE A N 1
ATOM 735 C CA . ILE A 1 94 ? 9.356 7.528 -5.037 1.00 89.25 94 ILE A CA 1
ATOM 736 C C . ILE A 1 94 ? 10.749 8.143 -4.854 1.00 89.25 94 ILE A C 1
ATOM 738 O O . ILE A 1 94 ? 11.573 8.039 -5.764 1.00 89.25 94 ILE A O 1
ATOM 742 N N . ALA A 1 95 ? 11.034 8.721 -3.683 1.00 89.88 95 ALA A N 1
ATOM 743 C CA . ALA A 1 95 ? 12.327 9.338 -3.385 1.00 89.88 95 ALA A CA 1
ATOM 744 C C . ALA A 1 95 ? 13.487 8.333 -3.508 1.00 89.88 95 ALA A C 1
ATOM 746 O O . ALA A 1 95 ? 14.460 8.586 -4.214 1.00 89.88 95 ALA A O 1
ATOM 747 N N . PHE A 1 96 ? 13.350 7.150 -2.901 1.00 86.81 96 PHE A N 1
ATOM 748 C CA . PHE A 1 96 ? 14.361 6.098 -2.988 1.00 86.81 96 PHE A CA 1
ATOM 749 C C . PHE A 1 96 ? 14.499 5.510 -4.389 1.00 86.81 96 PHE A C 1
ATOM 751 O O . PHE A 1 96 ? 15.603 5.140 -4.777 1.00 86.81 96 PHE A O 1
ATOM 758 N N . SER A 1 97 ? 13.416 5.438 -5.169 1.00 85.69 97 SER A N 1
ATOM 759 C CA . SER A 1 97 ? 13.512 4.976 -6.558 1.00 85.69 97 SER A CA 1
ATOM 760 C C . SER A 1 97 ? 14.371 5.929 -7.391 1.00 85.69 97 SER A C 1
ATOM 762 O O . SER A 1 97 ? 15.245 5.473 -8.120 1.00 85.69 97 SER A O 1
ATOM 764 N N . GLN A 1 98 ? 14.167 7.244 -7.259 1.00 83.88 98 GLN A N 1
ATOM 765 C CA . GLN A 1 98 ? 14.946 8.263 -7.977 1.00 83.88 98 GLN A CA 1
ATOM 766 C C . GLN A 1 98 ? 16.430 8.247 -7.593 1.00 83.88 98 GLN A C 1
ATOM 768 O O . GLN A 1 98 ? 17.299 8.316 -8.466 1.00 83.88 98 GLN A O 1
ATOM 773 N N . ASP A 1 99 ? 16.721 8.112 -6.300 1.00 75.50 99 ASP A N 1
ATOM 774 C CA . ASP A 1 99 ? 18.098 8.018 -5.820 1.00 75.50 99 ASP A CA 1
ATOM 775 C C . ASP A 1 99 ? 18.754 6.724 -6.332 1.00 75.50 99 ASP A C 1
ATOM 777 O O . ASP A 1 99 ? 19.856 6.756 -6.878 1.00 75.50 99 ASP A O 1
ATOM 781 N N . GLY A 1 100 ? 18.024 5.601 -6.296 1.00 72.69 100 GLY A N 1
ATOM 782 C CA . GLY A 1 100 ? 18.445 4.306 -6.839 1.00 72.69 100 GLY A CA 1
ATOM 783 C C . GLY A 1 100 ? 18.934 4.368 -8.291 1.00 72.69 100 GLY A C 1
ATOM 784 O O . GLY A 1 100 ? 20.047 3.925 -8.573 1.00 72.69 100 GLY A O 1
ATOM 785 N N . TYR A 1 101 ? 18.165 4.987 -9.197 1.00 68.31 101 TYR A N 1
ATOM 786 C CA . TYR A 1 101 ? 18.579 5.172 -10.600 1.00 68.31 101 TYR A CA 1
ATOM 787 C C . TYR A 1 101 ? 19.864 6.003 -10.740 1.00 68.31 101 TYR A C 1
ATOM 789 O O . TYR A 1 101 ? 20.677 5.774 -11.637 1.00 68.31 101 TYR A O 1
ATOM 797 N N . THR A 1 102 ? 20.067 6.965 -9.840 1.00 68.81 102 THR A N 1
ATOM 798 C CA . THR A 1 102 ? 21.231 7.855 -9.862 1.00 68.81 102 THR A CA 1
ATOM 799 C C . THR A 1 102 ? 22.504 7.130 -9.406 1.00 68.81 102 THR A C 1
ATOM 801 O O . THR A 1 102 ? 23.587 7.397 -9.932 1.00 68.81 102 THR A O 1
ATOM 804 N N . PHE A 1 103 ? 22.404 6.188 -8.461 1.00 64.50 103 PHE A N 1
ATOM 805 C CA . PHE A 1 103 ? 23.545 5.379 -8.009 1.00 64.50 103 PHE A CA 1
ATOM 806 C C . PHE A 1 103 ? 24.047 4.405 -9.078 1.00 64.50 103 PHE A C 1
ATOM 808 O O . PHE A 1 103 ? 25.258 4.220 -9.210 1.00 64.50 103 PHE A O 1
ATOM 815 N N . GLU A 1 104 ? 23.144 3.805 -9.851 1.00 66.06 104 GLU A N 1
ATOM 816 C CA . GLU A 1 104 ? 23.498 2.873 -10.927 1.00 66.06 104 GLU A CA 1
ATOM 817 C C . GLU A 1 104 ? 24.278 3.596 -12.042 1.00 66.06 104 GLU A C 1
ATOM 819 O O . GLU A 1 104 ? 25.394 3.193 -12.371 1.00 66.06 104 GLU A O 1
ATOM 824 N N . GLN A 1 105 ? 23.803 4.772 -12.475 1.00 69.62 105 GLN A N 1
ATOM 825 C CA . GLN A 1 105 ? 24.511 5.628 -13.442 1.00 69.62 105 GLN A CA 1
ATOM 826 C C . GLN A 1 105 ? 25.890 6.105 -12.967 1.00 69.62 105 GLN A C 1
ATOM 828 O O . GLN A 1 105 ? 26.813 6.265 -13.769 1.00 69.62 105 GLN A O 1
ATOM 833 N N . ARG A 1 106 ? 26.052 6.382 -11.667 1.00 67.69 106 ARG A N 1
ATOM 834 C CA . ARG A 1 106 ? 27.348 6.804 -11.111 1.00 67.69 106 ARG A CA 1
ATOM 835 C C . ARG A 1 106 ? 28.347 5.650 -11.072 1.00 67.69 106 ARG A C 1
ATOM 837 O O . ARG A 1 106 ? 29.523 5.880 -11.322 1.00 67.69 106 ARG A O 1
ATOM 844 N N . ARG A 1 107 ? 27.895 4.421 -10.802 1.00 66.25 107 ARG A N 1
ATOM 845 C CA . ARG A 1 107 ? 28.760 3.230 -10.807 1.00 66.25 107 ARG A CA 1
ATOM 846 C C . ARG A 1 107 ? 29.249 2.863 -12.203 1.00 66.25 107 ARG A C 1
ATOM 848 O O . ARG A 1 107 ? 30.413 2.507 -12.334 1.00 66.25 107 ARG A O 1
ATOM 855 N N . GLU A 1 108 ? 28.392 2.973 -13.213 1.00 64.44 108 GLU A N 1
ATOM 856 C CA . GLU A 1 108 ? 28.787 2.786 -14.615 1.00 64.44 108 GLU A CA 1
ATOM 857 C C . GLU A 1 108 ? 29.845 3.823 -15.016 1.00 64.44 108 GLU A C 1
ATOM 859 O O . GLU A 1 108 ? 30.914 3.468 -15.500 1.00 64.44 108 GLU A O 1
ATOM 864 N N . ARG A 1 109 ? 29.620 5.100 -14.681 1.00 64.12 109 ARG A N 1
ATOM 865 C CA . ARG A 1 109 ? 30.570 6.184 -14.975 1.00 64.12 109 ARG A CA 1
ATOM 866 C C . ARG A 1 109 ? 31.923 6.028 -14.267 1.00 64.12 109 ARG A C 1
ATOM 868 O O . ARG A 1 109 ? 32.946 6.339 -14.863 1.00 64.12 109 ARG A O 1
ATOM 875 N N . SER A 1 110 ? 31.948 5.558 -13.019 1.00 60.91 110 SER A N 1
ATOM 876 C CA . SER A 1 110 ? 33.196 5.363 -12.261 1.00 60.91 110 SER A CA 1
ATOM 877 C C . SER A 1 110 ? 33.967 4.090 -12.633 1.00 60.91 110 SER A C 1
ATOM 879 O O . SER A 1 110 ? 35.133 3.979 -12.268 1.00 60.91 110 SER A O 1
ATOM 881 N N . GLY A 1 111 ? 33.347 3.131 -13.331 1.00 59.25 111 GLY A N 1
ATOM 882 C CA . GLY A 1 111 ? 34.043 1.963 -13.889 1.00 59.25 111 GLY A CA 1
ATOM 883 C C . GLY A 1 111 ? 34.856 2.289 -15.148 1.00 59.25 111 GLY A C 1
ATOM 884 O O . GLY A 1 111 ? 35.871 1.643 -15.397 1.00 59.25 111 GLY A O 1
ATOM 885 N N . ASP A 1 112 ? 34.443 3.325 -15.881 1.00 57.22 112 ASP A N 1
ATOM 886 C CA . ASP A 1 112 ? 35.052 3.757 -17.146 1.00 57.22 112 ASP A CA 1
ATOM 887 C C . ASP A 1 112 ? 36.106 4.864 -16.967 1.00 57.22 112 ASP A C 1
ATOM 889 O O . ASP A 1 112 ? 36.824 5.215 -17.906 1.00 57.22 112 ASP A O 1
ATOM 893 N N . GLU A 1 113 ? 36.236 5.414 -15.757 1.00 61.91 113 GLU A N 1
ATOM 894 C CA . GLU A 1 113 ? 37.245 6.420 -15.429 1.00 61.91 113 GLU A CA 1
ATOM 895 C C . GLU A 1 113 ? 38.599 5.733 -15.179 1.00 61.91 113 GLU A C 1
ATOM 897 O O . GLU A 1 113 ? 39.088 5.592 -14.058 1.00 61.91 113 GLU A O 1
ATOM 902 N N . HIS A 1 114 ? 39.202 5.255 -16.272 1.00 61.81 114 HIS A N 1
ATOM 903 C CA . HIS A 1 114 ? 40.610 4.887 -16.332 1.00 61.81 114 HIS A CA 1
ATOM 904 C C . HIS A 1 114 ? 41.420 6.141 -15.993 1.00 61.81 114 HIS A C 1
ATOM 906 O O . HIS A 1 114 ? 41.538 7.055 -16.811 1.00 61.81 114 HIS A O 1
ATOM 912 N N . PHE A 1 115 ? 41.908 6.212 -14.751 1.00 65.75 115 PHE A N 1
ATOM 913 C CA . PHE A 1 115 ? 42.808 7.262 -14.282 1.00 65.75 115 PHE A CA 1
ATOM 914 C C . PHE A 1 115 ? 43.865 7.520 -15.364 1.00 65.75 115 PHE A C 1
ATOM 916 O O . PHE A 1 115 ? 44.559 6.566 -15.725 1.00 65.75 115 PHE A O 1
ATOM 923 N N . PRO A 1 116 ? 43.991 8.747 -15.909 1.00 57.84 116 PRO A N 1
ATOM 924 C CA . PRO A 1 116 ? 44.992 9.012 -16.927 1.00 57.84 116 PRO A CA 1
ATOM 925 C C . PRO A 1 116 ? 46.355 8.651 -16.348 1.00 57.84 116 PRO A C 1
ATOM 927 O O . PRO A 1 116 ? 46.763 9.162 -15.298 1.00 57.84 116 PRO A O 1
ATOM 930 N N . GLU A 1 117 ? 47.015 7.704 -17.011 1.00 66.75 117 GLU A N 1
ATOM 931 C CA . GLU A 1 117 ? 48.370 7.300 -16.687 1.00 66.75 117 GLU A CA 1
ATOM 932 C C . GLU A 1 117 ? 49.234 8.565 -16.645 1.00 66.75 117 GLU A C 1
ATOM 934 O O . GLU A 1 117 ? 49.138 9.445 -17.506 1.00 66.75 117 GLU A O 1
ATOM 939 N N . LYS A 1 118 ? 49.996 8.702 -15.559 1.00 65.19 118 LYS A N 1
ATOM 940 C CA . LYS A 1 118 ? 50.809 9.882 -15.240 1.00 65.19 118 LYS A CA 1
ATOM 941 C C . LYS A 1 118 ? 51.628 10.247 -16.486 1.00 65.19 118 LYS A C 1
ATOM 943 O O . LYS A 1 118 ? 52.212 9.334 -17.071 1.00 65.19 118 LYS A O 1
ATOM 948 N N . PRO A 1 119 ? 51.686 11.528 -16.901 1.00 63.59 119 PRO A N 1
ATOM 949 C CA . PRO A 1 119 ? 52.353 11.885 -18.145 1.00 63.59 119 PRO A CA 1
ATOM 950 C C . PRO A 1 119 ? 53.800 11.380 -18.112 1.00 63.59 119 PRO A C 1
ATOM 952 O O . PRO A 1 119 ? 54.437 11.466 -17.053 1.00 63.59 119 PRO A O 1
ATOM 955 N N . PRO A 1 120 ? 54.307 10.825 -19.228 1.00 64.88 120 PRO A N 1
ATOM 956 C CA . PRO A 1 120 ? 55.636 10.243 -19.266 1.00 64.88 120 PRO A CA 1
ATOM 957 C C . PRO A 1 120 ? 56.645 11.290 -18.803 1.00 64.88 120 PRO A C 1
ATOM 959 O O . PRO A 1 120 ? 56.663 12.420 -19.298 1.00 64.88 120 PRO 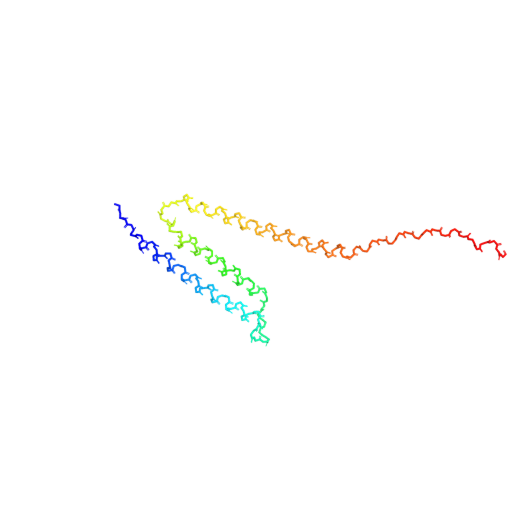A O 1
ATOM 962 N N . VAL A 1 121 ? 57.453 10.920 -17.809 1.00 68.56 121 VAL A N 1
ATOM 963 C CA . VAL A 1 121 ? 58.593 11.729 -17.380 1.00 68.56 121 VAL A CA 1
ATOM 964 C C . VAL A 1 121 ? 59.456 11.915 -18.618 1.00 68.56 121 VAL A C 1
ATOM 966 O O . VAL A 1 121 ? 59.902 10.929 -19.200 1.00 68.56 121 VAL A O 1
ATOM 969 N N . ALA A 1 122 ? 59.620 13.162 -19.059 1.00 64.12 122 ALA A N 1
ATOM 970 C CA . ALA A 1 122 ? 60.433 13.482 -20.219 1.00 64.12 122 ALA A CA 1
ATOM 971 C C . ALA A 1 122 ? 61.867 13.003 -19.957 1.00 64.12 122 ALA A C 1
ATOM 973 O O . ALA A 1 122 ? 62.616 13.630 -19.206 1.00 64.12 122 ALA A O 1
ATOM 974 N N . GLU A 1 123 ? 62.221 11.861 -20.544 1.00 59.22 123 GLU A N 1
ATOM 975 C CA . GLU A 1 123 ? 63.588 11.371 -20.585 1.00 59.22 123 GLU A CA 1
ATOM 976 C C . GLU A 1 123 ? 64.366 12.331 -21.481 1.00 59.22 123 GLU A C 1
ATOM 978 O O . GLU A 1 123 ? 64.232 12.354 -22.705 1.00 59.22 123 GLU A O 1
ATOM 983 N N . HIS A 1 124 ? 65.089 13.230 -20.825 1.00 60.62 124 HIS A N 1
ATOM 984 C CA . HIS A 1 124 ? 65.915 14.246 -21.444 1.00 60.62 124 HIS A CA 1
ATOM 985 C C . HIS A 1 124 ? 67.045 13.570 -22.228 1.00 60.62 124 HIS A C 1
ATOM 987 O O . HIS A 1 124 ? 68.086 13.246 -21.668 1.00 60.62 124 HIS A O 1
ATOM 993 N N . SER A 1 125 ? 66.792 13.334 -23.519 1.00 60.03 125 SER A N 1
ATOM 994 C CA . SER A 1 125 ? 67.733 13.503 -24.633 1.00 60.03 125 SER A CA 1
ATOM 995 C C . SER A 1 125 ? 69.210 13.302 -24.267 1.00 60.03 125 SER A C 1
ATOM 997 O O . SER A 1 125 ? 69.975 14.259 -24.181 1.00 60.03 125 SER A O 1
ATOM 999 N N . LEU A 1 126 ? 69.621 12.041 -24.101 1.00 61.28 126 LEU A N 1
ATOM 1000 C CA . LEU A 1 126 ? 71.030 11.626 -24.071 1.00 61.28 126 LEU A CA 1
ATOM 1001 C C . LEU A 1 126 ? 71.410 10.850 -25.340 1.00 61.28 126 LEU A C 1
ATOM 1003 O O . LEU A 1 126 ? 72.091 9.831 -25.267 1.00 61.28 126 LEU A O 1
ATOM 1007 N N . HIS A 1 127 ? 70.958 11.309 -26.510 1.00 58.94 127 HIS A N 1
ATOM 1008 C CA . HIS A 1 127 ? 71.349 10.692 -27.784 1.00 58.94 127 HIS A CA 1
ATOM 1009 C C . HIS A 1 127 ? 71.865 11.668 -28.856 1.00 58.94 127 HIS A C 1
ATOM 1011 O O . HIS A 1 127 ? 72.302 11.214 -29.909 1.00 58.94 127 HIS A O 1
ATOM 1017 N N . ASP A 1 128 ? 71.931 12.974 -28.566 1.00 59.78 128 ASP A N 1
ATOM 1018 C CA . ASP A 1 128 ? 72.384 14.012 -29.514 1.00 59.78 128 ASP A CA 1
ATOM 1019 C C . ASP A 1 128 ? 73.887 14.367 -29.417 1.00 59.78 128 ASP A C 1
ATOM 1021 O O . ASP A 1 128 ? 74.317 15.388 -29.944 1.00 59.78 128 ASP A O 1
ATOM 1025 N N . VAL A 1 129 ? 74.722 13.553 -28.755 1.00 60.81 129 VAL A N 1
ATOM 1026 C CA . VAL A 1 129 ? 76.168 13.858 -28.572 1.00 60.81 129 VAL A CA 1
ATOM 1027 C C . VAL A 1 129 ? 77.093 12.891 -29.326 1.00 60.81 129 VAL A C 1
ATOM 1029 O O . VAL A 1 129 ? 78.305 12.913 -29.140 1.00 60.81 129 VAL A O 1
ATOM 1032 N N . ALA A 1 130 ? 76.561 12.032 -30.195 1.00 54.25 130 ALA A N 1
ATOM 1033 C CA . ALA A 1 130 ? 77.378 11.033 -30.878 1.00 54.25 130 ALA A CA 1
ATOM 1034 C C . ALA A 1 130 ? 77.074 10.909 -32.372 1.00 54.25 130 ALA A C 1
ATOM 1036 O O . ALA A 1 130 ? 76.857 9.795 -32.822 1.00 54.25 130 ALA A O 1
ATOM 1037 N N . HIS A 1 131 ? 77.089 12.011 -33.130 1.00 46.97 131 HIS A N 1
ATOM 1038 C CA . HIS A 1 131 ? 77.365 12.000 -34.574 1.00 46.97 131 HIS A CA 1
ATOM 1039 C C . HIS A 1 131 ? 77.943 13.336 -35.041 1.00 46.97 131 HIS A C 1
ATOM 1041 O O . HIS A 1 131 ? 77.413 14.387 -34.622 1.00 46.97 131 HIS A O 1
#